Protein AF-A0A7W4Z2K4-F1 (afdb_monomer_lite)

pLDDT: mean 76.15, std 11.52, range [49.44, 90.5]

Foldseek 3Di:
DVPVVVVVVVVVVVVVVCVVVPCPPVVVVVVLVVVLVVCVVPVVPFAPVSLLVVLVVQHDPLLSVLLSVLCVVLVPGRSNSSVLCVPQNSVSSSLCVLLVNHPVNSVCCVPVVDPDPSPVSNVSSCVRPVVSVVVRVD

Organism: NCBI:txid1036020

Structure (mmCIF, N/CA/C/O backbone):
data_AF-A0A7W4Z2K4-F1
#
_entry.id   AF-A0A7W4Z2K4-F1
#
loop_
_atom_site.group_PDB
_atom_site.id
_atom_site.type_symbol
_atom_site.label_atom_id
_atom_site.label_alt_id
_atom_site.label_comp_id
_atom_site.label_asym_id
_atom_site.label_entity_id
_atom_site.label_seq_id
_atom_site.pdbx_PDB_ins_code
_atom_site.Cartn_x
_atom_site.Cartn_y
_atom_site.Cartn_z
_atom_site.occupancy
_atom_site.B_iso_or_equiv
_atom_site.auth_seq_id
_atom_site.auth_comp_id
_atom_site.auth_asym_id
_atom_site.auth_atom_id
_atom_site.pdbx_PDB_model_num
ATOM 1 N N . MET A 1 1 ? 51.453 15.657 -30.585 1.00 54.06 1 MET A N 1
ATOM 2 C CA . MET A 1 1 ? 50.347 14.670 -30.591 1.00 54.06 1 MET A CA 1
ATOM 3 C C . MET A 1 1 ? 49.590 14.537 -29.257 1.00 54.06 1 MET A C 1
ATOM 5 O O . MET A 1 1 ? 48.668 13.741 -29.210 1.00 54.06 1 MET A O 1
ATOM 9 N N . ASN A 1 2 ? 49.875 15.343 -28.216 1.00 54.38 2 ASN A N 1
ATOM 10 C CA . ASN A 1 2 ? 49.176 15.267 -26.912 1.00 54.38 2 ASN A CA 1
ATOM 11 C C . ASN A 1 2 ? 48.112 16.357 -26.672 1.00 54.38 2 ASN A C 1
ATOM 13 O O . ASN A 1 2 ? 47.324 16.245 -25.739 1.00 54.38 2 ASN A O 1
ATOM 17 N N . THR A 1 3 ? 48.054 17.404 -27.498 1.00 53.94 3 THR A N 1
ATOM 18 C CA . THR A 1 3 ? 47.129 18.539 -27.306 1.00 53.94 3 THR A CA 1
ATOM 19 C C . THR A 1 3 ? 45.708 18.255 -27.797 1.00 53.94 3 T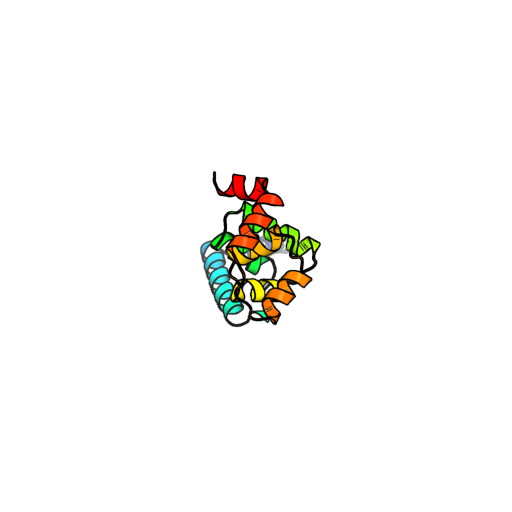HR A C 1
ATOM 21 O O . THR A 1 3 ? 44.751 18.743 -27.206 1.00 53.94 3 THR A O 1
ATOM 24 N N . LEU A 1 4 ? 45.548 17.411 -28.823 1.00 53.06 4 LEU A N 1
ATOM 25 C CA . LEU A 1 4 ? 44.231 17.003 -29.334 1.00 53.06 4 LEU A CA 1
ATOM 26 C C . LEU A 1 4 ? 43.461 16.132 -28.327 1.00 53.06 4 LEU A C 1
ATOM 28 O O . LEU A 1 4 ? 42.263 16.321 -28.140 1.00 53.06 4 LEU A O 1
ATOM 32 N N . ILE A 1 5 ? 44.149 15.233 -27.618 1.00 55.81 5 ILE A N 1
ATOM 33 C CA . ILE A 1 5 ? 43.530 14.353 -26.611 1.00 55.81 5 ILE A CA 1
ATOM 34 C C . ILE A 1 5 ? 43.064 15.167 -25.392 1.00 55.81 5 ILE A C 1
ATOM 36 O O . ILE A 1 5 ? 41.979 14.924 -24.866 1.00 55.81 5 ILE A O 1
ATOM 40 N N . ALA A 1 6 ? 43.836 16.184 -24.994 1.00 56.94 6 ALA A N 1
ATOM 41 C CA . ALA A 1 6 ? 43.527 17.031 -23.843 1.00 56.94 6 ALA A CA 1
ATOM 42 C C . ALA A 1 6 ? 42.236 17.857 -24.003 1.00 56.94 6 ALA A C 1
ATOM 44 O O . ALA A 1 6 ? 41.641 18.233 -23.000 1.00 56.94 6 ALA A O 1
ATOM 45 N N . ILE A 1 7 ? 41.785 18.120 -25.236 1.00 58.50 7 ILE A N 1
ATOM 46 C CA . ILE A 1 7 ? 40.549 18.875 -25.513 1.00 58.50 7 ILE A CA 1
ATOM 47 C C . ILE A 1 7 ? 39.360 17.935 -25.735 1.00 58.50 7 ILE A C 1
ATOM 49 O O . ILE A 1 7 ? 38.254 18.232 -25.283 1.00 58.50 7 ILE A O 1
ATOM 53 N N . VAL A 1 8 ? 39.580 16.787 -26.384 1.00 61.53 8 VAL A N 1
ATOM 54 C CA . VAL A 1 8 ? 38.520 15.817 -26.708 1.00 61.53 8 VAL A CA 1
ATOM 55 C C . VAL A 1 8 ? 37.962 15.144 -25.452 1.00 61.53 8 VAL A C 1
ATOM 57 O O . VAL A 1 8 ? 36.752 14.986 -25.319 1.00 61.53 8 VAL A O 1
ATOM 60 N N . VAL A 1 9 ? 38.817 14.791 -24.490 1.00 61.81 9 VAL A N 1
ATOM 61 C CA . VAL A 1 9 ? 38.379 14.142 -23.244 1.00 61.81 9 VAL A CA 1
ATOM 62 C C . VAL A 1 9 ? 37.410 15.019 -22.428 1.00 61.81 9 VAL A C 1
ATOM 64 O O . VAL A 1 9 ? 36.315 14.542 -22.120 1.00 61.81 9 VAL A O 1
ATOM 67 N N . PRO A 1 10 ? 37.711 16.294 -22.110 1.00 63.59 10 PRO A N 1
ATOM 68 C CA . PRO A 1 10 ? 36.781 17.128 -21.353 1.00 63.59 10 PRO A CA 1
ATOM 69 C C . PRO A 1 10 ? 35.511 17.466 -22.138 1.00 63.59 10 PRO A C 1
ATOM 71 O O . PRO A 1 10 ? 34.448 17.564 -21.531 1.00 63.59 10 PRO A O 1
ATOM 74 N N . THR A 1 11 ? 35.569 17.585 -23.471 1.00 64.06 11 THR A N 1
ATOM 75 C CA . THR A 1 11 ? 34.352 17.808 -24.274 1.00 64.06 11 THR A CA 1
ATOM 76 C C . THR A 1 11 ? 33.432 16.592 -24.275 1.00 64.06 11 THR A C 1
ATOM 78 O O . THR A 1 11 ? 32.228 16.757 -24.097 1.00 64.06 11 THR A O 1
ATOM 81 N N . VAL A 1 12 ? 33.963 15.373 -24.394 1.00 65.62 12 VAL A N 1
ATOM 82 C CA . VAL A 1 12 ? 33.151 14.144 -24.330 1.00 65.62 12 VAL A CA 1
ATOM 83 C C . VAL A 1 12 ? 32.522 13.963 -22.944 1.00 65.62 12 VAL A C 1
ATOM 85 O O . VAL A 1 12 ? 31.339 13.635 -22.850 1.00 65.62 12 VAL A O 1
ATOM 88 N N . VAL A 1 13 ? 33.264 14.249 -21.868 1.00 66.81 13 VAL A N 1
ATOM 89 C CA . VAL A 1 13 ? 32.736 14.204 -20.493 1.00 66.81 13 VAL A CA 1
ATOM 90 C C . VAL A 1 13 ? 31.651 15.262 -20.279 1.00 66.81 13 VAL A C 1
ATOM 92 O O . VAL A 1 13 ? 30.611 14.960 -19.696 1.00 66.81 13 VAL A O 1
ATOM 95 N N . LEU A 1 14 ? 31.839 16.477 -20.798 1.00 63.16 14 LEU A N 1
ATOM 96 C CA . LEU A 1 14 ? 30.852 17.552 -20.689 1.00 63.16 14 LEU A CA 1
ATOM 97 C C . LEU A 1 14 ? 29.567 17.227 -21.467 1.00 63.16 14 LEU A C 1
ATOM 99 O O . LEU A 1 14 ? 28.470 17.443 -20.957 1.00 63.16 14 LEU A O 1
ATOM 103 N N . ILE A 1 15 ? 29.683 16.652 -22.668 1.00 61.47 15 ILE A N 1
ATOM 104 C CA . ILE A 1 15 ? 28.533 16.223 -23.478 1.00 61.47 15 ILE A CA 1
ATOM 105 C C . ILE A 1 15 ? 27.781 15.079 -22.786 1.00 61.47 15 ILE A C 1
ATOM 107 O O . ILE A 1 15 ? 26.554 15.121 -22.705 1.00 61.47 15 ILE A O 1
ATOM 111 N N . ALA A 1 16 ? 28.490 14.097 -22.223 1.00 59.62 16 ALA A N 1
ATOM 112 C CA . ALA A 1 16 ? 27.878 13.019 -21.448 1.00 59.62 16 ALA A CA 1
ATOM 113 C C . ALA A 1 16 ? 27.184 13.544 -20.176 1.00 59.62 16 ALA A C 1
ATOM 115 O O . ALA A 1 16 ? 26.080 13.106 -19.842 1.00 59.62 16 ALA A O 1
ATOM 116 N N . TYR A 1 17 ? 27.782 14.526 -19.497 1.00 60.34 17 TYR A N 1
ATOM 117 C CA . TYR A 1 17 ? 27.202 15.172 -18.320 1.00 60.34 17 TYR A CA 1
ATOM 118 C C . TYR A 1 17 ? 25.935 15.966 -18.666 1.00 60.34 17 TYR A C 1
ATOM 120 O O . TYR A 1 17 ? 24.924 15.846 -17.984 1.00 60.34 17 TYR A O 1
ATOM 128 N N . VAL A 1 18 ? 25.920 16.713 -19.771 1.00 59.38 18 VAL A N 1
ATOM 129 C CA . VAL A 1 18 ? 24.725 17.448 -20.228 1.00 59.38 18 VAL A CA 1
ATOM 130 C C . VAL A 1 18 ? 23.628 16.498 -20.732 1.00 59.38 18 VAL A C 1
ATOM 132 O O . VAL A 1 18 ? 22.442 16.713 -20.459 1.00 59.38 18 VAL A O 1
ATOM 135 N N . ALA A 1 19 ? 23.999 15.408 -21.409 1.00 58.62 19 ALA A N 1
ATOM 136 C CA . ALA A 1 19 ? 23.061 14.376 -21.853 1.00 58.62 19 ALA A CA 1
ATOM 137 C C . ALA A 1 19 ? 22.395 13.645 -20.671 1.00 58.62 19 ALA A C 1
ATOM 139 O O . ALA A 1 19 ? 21.221 13.292 -20.745 1.00 58.62 19 ALA A O 1
ATOM 140 N N . THR A 1 20 ? 23.111 13.468 -19.558 1.00 57.47 20 THR A N 1
ATOM 141 C CA . THR A 1 20 ? 22.578 12.850 -18.330 1.00 57.47 20 THR A CA 1
ATOM 142 C C . THR A 1 20 ? 21.864 13.850 -17.409 1.00 57.47 20 THR A C 1
ATOM 144 O O . THR A 1 20 ? 20.891 13.487 -16.744 1.00 57.47 20 THR A O 1
ATOM 147 N N . ALA A 1 21 ? 22.267 15.125 -17.406 1.00 51.50 21 ALA A N 1
ATOM 148 C CA . ALA A 1 21 ? 21.693 16.177 -16.561 1.00 51.50 21 ALA A CA 1
ATOM 149 C C . ALA A 1 21 ? 20.367 16.764 -17.087 1.00 51.50 21 ALA A C 1
ATOM 151 O O . ALA A 1 21 ? 19.608 17.367 -16.326 1.00 51.50 21 ALA A O 1
ATOM 152 N N . SER A 1 22 ? 20.039 16.583 -18.368 1.00 49.44 22 SER A N 1
ATOM 153 C CA . SER A 1 22 ? 18.906 17.259 -19.026 1.00 49.44 22 SER A CA 1
ATOM 154 C C . SER A 1 22 ? 17.525 16.618 -18.810 1.00 49.44 22 SER A C 1
ATOM 156 O O . SER A 1 22 ? 16.525 17.095 -19.356 1.00 49.44 22 SER A O 1
ATOM 158 N N . ALA A 1 23 ? 17.396 15.627 -17.921 1.00 55.03 23 ALA A N 1
ATOM 159 C CA . ALA A 1 23 ? 16.092 15.209 -17.406 1.00 55.03 23 ALA A CA 1
ATOM 160 C C . ALA A 1 23 ? 15.568 16.239 -16.386 1.00 55.03 23 ALA A C 1
ATOM 162 O O . ALA A 1 23 ? 15.531 15.989 -15.179 1.00 55.03 23 ALA A O 1
ATOM 163 N N . THR A 1 24 ? 15.173 17.415 -16.883 1.00 62.75 24 THR A N 1
ATOM 164 C CA . THR A 1 24 ? 14.540 18.494 -16.108 1.00 62.75 24 THR A CA 1
ATOM 165 C C . THR A 1 24 ? 13.398 17.951 -15.236 1.00 62.75 24 THR A C 1
ATOM 167 O O . THR A 1 24 ? 12.669 17.058 -15.672 1.00 62.75 24 THR A O 1
ATOM 170 N N . PRO A 1 25 ? 13.132 18.511 -14.042 1.00 64.81 25 PRO A N 1
ATOM 171 C CA . PRO A 1 25 ? 12.063 18.037 -13.150 1.00 64.81 25 PRO A CA 1
ATOM 172 C C . PRO A 1 25 ? 10.694 17.896 -13.840 1.00 64.81 25 PRO A C 1
ATOM 174 O O . PRO A 1 25 ? 9.912 16.991 -13.547 1.00 64.81 25 PRO A O 1
ATOM 177 N N . ARG A 1 26 ? 10.421 18.759 -14.827 1.00 67.69 26 ARG A N 1
ATOM 178 C CA . ARG A 1 26 ? 9.209 18.732 -15.655 1.00 67.69 26 ARG A CA 1
ATOM 179 C C . ARG A 1 26 ? 9.139 17.519 -16.594 1.00 67.69 26 ARG A C 1
ATOM 181 O O . ARG A 1 26 ? 8.050 16.978 -16.778 1.00 67.69 26 ARG A O 1
ATOM 188 N N . SER A 1 27 ? 10.259 17.080 -17.173 1.00 70.00 27 SER A N 1
ATOM 189 C CA . SER A 1 27 ? 10.304 15.863 -18.000 1.00 70.00 27 SER A CA 1
ATOM 190 C C . SER A 1 27 ? 10.147 14.609 -17.139 1.00 70.00 27 SER A C 1
ATOM 192 O O . SER A 1 27 ? 9.340 13.746 -17.480 1.00 70.00 27 SER A O 1
ATOM 194 N N . ARG A 1 28 ? 10.775 14.577 -15.954 1.00 72.00 28 ARG A N 1
ATOM 195 C CA . ARG A 1 28 ? 10.597 13.498 -14.965 1.00 72.00 28 ARG A CA 1
ATOM 196 C C . ARG A 1 28 ? 9.142 13.347 -14.519 1.00 72.00 28 ARG A C 1
ATOM 198 O O . ARG A 1 28 ? 8.622 12.237 -14.507 1.00 72.00 28 ARG A O 1
ATOM 205 N N . ARG A 1 29 ? 8.447 14.455 -14.224 1.00 73.44 29 ARG A N 1
ATOM 206 C CA . ARG A 1 29 ? 7.012 14.431 -13.867 1.00 73.44 29 ARG A CA 1
ATOM 207 C C . ARG A 1 29 ? 6.133 13.901 -15.002 1.00 73.44 29 ARG A C 1
ATOM 209 O O . ARG A 1 29 ? 5.217 13.121 -14.755 1.00 73.44 29 ARG A O 1
ATOM 216 N N . ARG A 1 30 ? 6.406 14.301 -16.249 1.00 78.06 30 ARG A N 1
ATOM 217 C CA . ARG A 1 30 ? 5.658 13.812 -17.421 1.00 78.06 30 ARG A CA 1
ATOM 218 C C . ARG A 1 30 ? 5.867 12.318 -17.640 1.00 78.06 30 ARG A C 1
ATOM 220 O O . ARG A 1 30 ? 4.896 11.620 -17.917 1.00 78.06 30 ARG A O 1
ATOM 227 N N . GLU A 1 31 ? 7.095 11.837 -17.486 1.00 81.12 31 GLU A N 1
ATOM 228 C CA . GLU A 1 31 ? 7.404 10.415 -17.620 1.00 81.12 31 GLU A CA 1
ATOM 229 C C . GLU A 1 31 ? 6.761 9.591 -16.499 1.00 81.12 31 GLU A C 1
ATOM 231 O O . GLU A 1 31 ? 6.114 8.585 -16.775 1.00 81.12 31 GLU A O 1
ATOM 236 N N . ALA A 1 32 ? 6.808 10.071 -15.253 1.00 76.81 32 ALA A N 1
ATOM 237 C CA . ALA A 1 32 ? 6.107 9.444 -14.133 1.00 76.81 32 ALA A CA 1
ATOM 238 C C . ALA A 1 32 ? 4.590 9.347 -14.382 1.00 76.81 32 ALA A C 1
ATOM 240 O O . ALA A 1 32 ? 3.995 8.295 -14.164 1.00 76.81 32 ALA A O 1
ATOM 241 N N . ALA A 1 33 ? 3.968 10.403 -14.920 1.00 79.12 33 ALA A N 1
ATOM 242 C CA . ALA A 1 33 ? 2.545 10.400 -15.258 1.00 79.12 33 ALA A CA 1
ATOM 243 C C . ALA A 1 33 ? 2.199 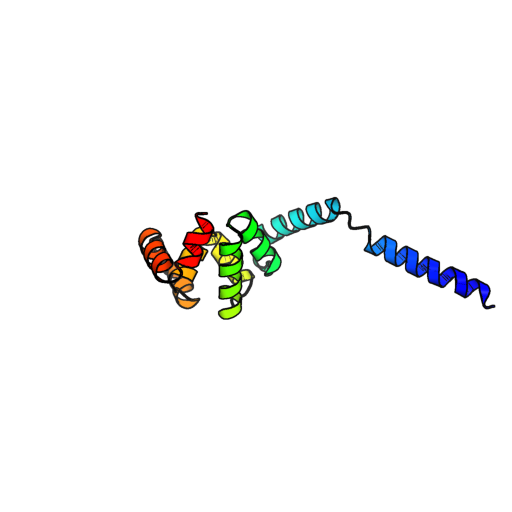9.478 -16.444 1.00 79.12 33 ALA A C 1
ATOM 245 O O . ALA A 1 33 ? 1.095 8.934 -16.510 1.00 79.12 33 ALA A O 1
ATOM 246 N N . ARG A 1 34 ? 3.111 9.303 -17.410 1.00 83.19 34 ARG A N 1
ATOM 247 C CA . ARG A 1 34 ? 2.955 8.324 -18.502 1.00 83.19 34 ARG A CA 1
ATOM 248 C C . ARG A 1 34 ? 3.073 6.901 -17.976 1.00 83.19 34 ARG A C 1
ATOM 250 O O . ARG A 1 34 ? 2.258 6.054 -18.336 1.00 83.19 34 ARG A O 1
ATOM 257 N N . ARG A 1 35 ? 4.049 6.662 -17.101 1.00 83.12 35 ARG A N 1
ATOM 258 C CA . ARG A 1 35 ? 4.269 5.374 -16.450 1.00 83.12 35 ARG A CA 1
ATOM 259 C C . ARG A 1 35 ? 3.077 4.974 -15.592 1.00 83.12 35 ARG A C 1
ATOM 261 O O . ARG A 1 35 ? 2.586 3.871 -15.779 1.00 83.12 35 ARG A O 1
ATOM 268 N N . ALA A 1 36 ? 2.549 5.885 -14.774 1.00 77.50 36 ALA A N 1
ATOM 269 C CA . ALA A 1 36 ? 1.340 5.647 -13.986 1.00 77.50 36 ALA A CA 1
ATOM 270 C C . ALA A 1 36 ? 0.186 5.159 -14.876 1.00 77.50 36 ALA A C 1
ATOM 272 O O . ALA A 1 36 ? -0.332 4.070 -14.665 1.00 77.50 36 ALA A O 1
ATOM 273 N N . ARG A 1 37 ? -0.118 5.877 -15.970 1.00 82.38 37 ARG A N 1
ATOM 274 C CA . ARG A 1 37 ? -1.152 5.458 -16.937 1.00 82.38 37 ARG A CA 1
ATOM 275 C C . ARG A 1 37 ? -0.872 4.102 -17.583 1.00 82.38 37 ARG A C 1
ATOM 277 O O . ARG A 1 37 ? -1.807 3.361 -17.876 1.00 82.38 37 ARG A O 1
ATOM 284 N N . ARG A 1 38 ? 0.397 3.788 -17.859 1.00 83.62 38 ARG A N 1
ATOM 285 C CA . ARG A 1 38 ? 0.790 2.494 -18.427 1.00 83.62 38 ARG A CA 1
ATO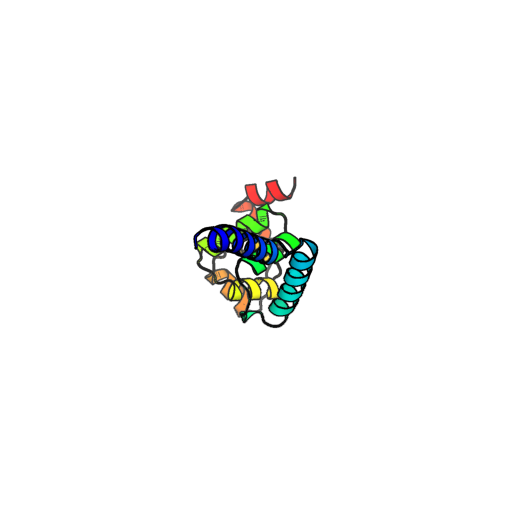M 286 C C . ARG A 1 38 ? 0.550 1.365 -17.428 1.00 83.62 38 ARG A C 1
ATOM 288 O O . ARG A 1 38 ? -0.029 0.367 -17.836 1.00 83.62 38 ARG A O 1
ATOM 295 N N . VAL A 1 39 ? 0.950 1.536 -16.169 1.00 85.44 39 VAL A N 1
ATOM 296 C CA . VAL A 1 39 ? 0.770 0.535 -15.105 1.00 85.44 39 VAL A CA 1
ATOM 297 C C . VAL A 1 39 ? -0.712 0.340 -14.785 1.00 85.44 39 VAL A C 1
ATOM 299 O O . VAL A 1 39 ? -1.152 -0.797 -14.694 1.00 85.44 39 VAL A O 1
ATOM 302 N N . THR A 1 40 ? -1.519 1.407 -14.755 1.00 81.69 40 THR A N 1
ATOM 303 C CA . THR A 1 40 ? -2.981 1.283 -14.612 1.00 81.69 40 THR A CA 1
ATOM 304 C C . THR A 1 40 ? -3.598 0.411 -15.711 1.00 81.69 40 THR A C 1
ATOM 306 O O . THR A 1 40 ? -4.492 -0.376 -15.440 1.00 81.69 40 THR A O 1
A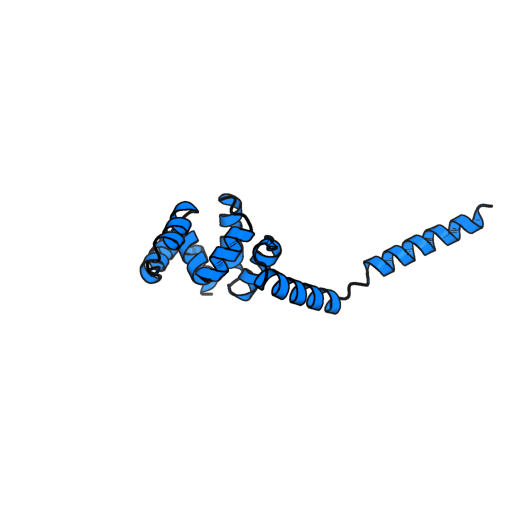TOM 309 N N . ARG A 1 41 ? -3.117 0.519 -16.959 1.00 84.06 41 ARG A N 1
ATOM 310 C CA . ARG A 1 41 ? -3.604 -0.315 -18.077 1.00 84.06 41 ARG A CA 1
ATOM 311 C C . ARG A 1 41 ? -2.980 -1.710 -18.122 1.00 84.06 41 ARG A C 1
ATOM 313 O O . ARG A 1 41 ? -3.580 -2.613 -18.687 1.00 84.06 41 ARG A O 1
ATOM 320 N N . HIS A 1 42 ? -1.768 -1.866 -17.598 1.00 85.50 42 HIS A N 1
ATOM 321 C CA . HIS A 1 42 ? -1.005 -3.113 -17.609 1.00 85.50 42 HIS A CA 1
ATOM 322 C C . HIS A 1 42 ? -0.401 -3.347 -16.217 1.00 85.50 42 HIS A C 1
ATOM 324 O O . HIS A 1 42 ? 0.788 -3.072 -16.012 1.00 85.50 42 HIS A O 1
ATOM 330 N N . PRO A 1 43 ? -1.199 -3.872 -15.267 1.00 83.00 43 PRO A N 1
ATOM 331 C CA . PRO A 1 43 ? -0.774 -4.079 -13.881 1.00 83.00 43 PRO A CA 1
ATOM 332 C C . PRO A 1 43 ? 0.463 -4.972 -13.750 1.00 83.00 43 PRO A C 1
ATOM 334 O O . PRO A 1 43 ? 1.270 -4.787 -12.847 1.00 83.00 43 PRO A O 1
ATOM 337 N N . ALA A 1 44 ? 0.668 -5.890 -14.700 1.00 85.62 44 ALA A N 1
ATOM 338 C CA . ALA A 1 44 ? 1.834 -6.775 -14.759 1.00 85.62 44 ALA A CA 1
ATOM 339 C C . ALA A 1 44 ? 3.186 -6.038 -14.866 1.00 85.62 44 ALA A C 1
ATOM 341 O O . ALA A 1 44 ? 4.233 -6.639 -14.649 1.00 85.62 44 ALA A O 1
ATOM 342 N N . LEU A 1 45 ? 3.181 -4.747 -15.212 1.00 87.19 45 LEU A N 1
ATOM 343 C CA . LEU A 1 45 ? 4.384 -3.913 -15.285 1.00 87.19 45 LEU A CA 1
ATOM 344 C C . LEU A 1 45 ? 4.655 -3.129 -13.991 1.00 87.19 45 LEU A C 1
ATOM 346 O O . LEU A 1 45 ? 5.610 -2.347 -13.950 1.00 87.19 45 LEU A O 1
ATOM 350 N N . ALA A 1 46 ? 3.811 -3.286 -12.966 1.00 87.81 46 ALA A N 1
ATOM 351 C CA . ALA A 1 46 ? 3.971 -2.604 -11.692 1.00 87.81 46 ALA A CA 1
ATOM 352 C C . ALA A 1 46 ? 5.274 -3.026 -11.003 1.00 87.81 46 ALA A C 1
ATOM 354 O O . ALA A 1 46 ? 5.645 -4.199 -10.974 1.00 87.81 46 ALA A O 1
ATOM 355 N N . ASN A 1 47 ? 5.961 -2.053 -10.410 1.00 89.62 47 ASN A N 1
ATOM 356 C CA . ASN A 1 47 ? 7.071 -2.296 -9.498 1.00 89.62 47 ASN A CA 1
ATOM 357 C C . ASN A 1 47 ? 6.775 -1.669 -8.129 1.00 89.62 47 ASN A C 1
ATOM 359 O O . ASN A 1 47 ? 5.831 -0.893 -7.982 1.00 89.62 47 ASN A O 1
ATOM 363 N N . LEU A 1 48 ? 7.600 -1.984 -7.128 1.00 87.00 48 LEU A N 1
ATOM 364 C CA . LEU A 1 48 ? 7.400 -1.491 -5.762 1.00 87.00 48 LEU A CA 1
ATOM 365 C C . LEU A 1 48 ? 7.427 0.041 -5.664 1.00 87.00 48 LEU A C 1
ATOM 367 O O . LEU A 1 48 ? 6.725 0.603 -4.835 1.00 87.00 48 LEU A O 1
ATOM 371 N N . GLY A 1 49 ? 8.190 0.727 -6.519 1.00 86.94 49 GLY A N 1
ATOM 372 C CA . GLY A 1 49 ? 8.221 2.191 -6.540 1.00 86.94 49 GLY A CA 1
ATOM 373 C C . GLY A 1 49 ? 6.946 2.812 -7.111 1.00 86.94 49 GLY A C 1
ATOM 374 O O . GLY A 1 49 ? 6.522 3.870 -6.655 1.00 86.94 49 GLY A O 1
ATOM 375 N N . ASP A 1 50 ? 6.322 2.164 -8.096 1.00 89.00 50 ASP A N 1
ATOM 376 C CA . ASP A 1 50 ? 5.030 2.576 -8.638 1.00 89.00 50 ASP A CA 1
ATOM 377 C C . ASP A 1 50 ? 3.923 2.344 -7.592 1.00 89.00 50 ASP A C 1
ATOM 379 O O . ASP A 1 50 ? 3.067 3.212 -7.425 1.00 89.00 50 ASP A O 1
ATOM 383 N N . VAL A 1 51 ? 3.989 1.242 -6.830 1.00 88.75 51 VAL A N 1
ATOM 384 C CA . VAL A 1 51 ? 3.071 0.977 -5.709 1.00 88.75 51 VAL A CA 1
ATOM 385 C C . VAL A 1 51 ? 3.240 1.991 -4.576 1.00 88.75 51 VAL A C 1
ATOM 387 O O . VAL A 1 51 ? 2.253 2.595 -4.172 1.00 88.75 51 VAL A O 1
ATOM 390 N N . HIS A 1 52 ? 4.467 2.225 -4.102 1.00 89.69 52 HIS A N 1
ATOM 391 C CA . HIS A 1 52 ? 4.742 3.206 -3.046 1.00 89.69 52 HIS A CA 1
ATOM 392 C C . HIS A 1 52 ? 4.194 4.582 -3.442 1.00 89.69 52 HIS A C 1
ATOM 394 O O . HIS A 1 52 ? 3.429 5.184 -2.705 1.00 89.69 52 HIS A O 1
ATOM 400 N N . ARG A 1 53 ? 4.449 5.025 -4.679 1.00 88.56 53 ARG A N 1
ATOM 401 C CA . ARG A 1 53 ? 3.948 6.317 -5.166 1.00 88.56 53 ARG A CA 1
ATOM 402 C C . ARG A 1 53 ? 2.417 6.396 -5.226 1.00 88.56 53 ARG A C 1
ATOM 404 O O . ARG A 1 53 ? 1.870 7.491 -5.150 1.00 88.56 53 ARG A O 1
ATOM 411 N N . ARG A 1 54 ? 1.732 5.265 -5.426 1.00 89.00 54 ARG A N 1
ATOM 412 C CA . ARG A 1 54 ? 0.267 5.192 -5.354 1.00 89.00 54 ARG A CA 1
ATOM 413 C C . ARG A 1 54 ? -0.209 5.267 -3.903 1.00 89.00 54 ARG A C 1
ATOM 415 O O . ARG A 1 54 ? -1.114 6.042 -3.627 1.00 89.00 54 ARG A O 1
ATOM 422 N N . LEU A 1 55 ? 0.433 4.532 -2.995 1.00 90.38 55 LEU A N 1
ATOM 423 C CA . LEU A 1 55 ? 0.150 4.588 -1.558 1.00 90.38 55 LEU A CA 1
ATOM 424 C C . LEU A 1 55 ? 0.335 6.011 -1.013 1.00 90.38 55 LEU A C 1
ATOM 426 O O . LEU A 1 55 ? -0.581 6.521 -0.389 1.00 90.38 55 LEU A O 1
ATOM 430 N N . ASP A 1 56 ? 1.435 6.690 -1.342 1.00 90.25 56 ASP A N 1
ATOM 431 C CA . ASP A 1 56 ? 1.697 8.082 -0.931 1.00 90.25 56 ASP A CA 1
ATOM 432 C C . ASP A 1 56 ? 0.644 9.082 -1.425 1.00 90.25 56 ASP A C 1
ATOM 434 O O . ASP A 1 56 ? 0.472 10.154 -0.850 1.00 90.25 56 ASP A O 1
ATOM 438 N N . ALA A 1 57 ? -0.011 8.782 -2.548 1.00 87.81 57 ALA A N 1
ATOM 439 C CA . ALA A 1 57 ? -1.041 9.647 -3.112 1.00 87.81 57 ALA A CA 1
ATOM 440 C C . ALA A 1 57 ? -2.411 9.437 -2.450 1.00 87.81 57 ALA A C 1
ATOM 442 O O . ALA A 1 57 ? -3.248 10.335 -2.511 1.00 87.81 57 ALA A O 1
ATOM 443 N N . GLU A 1 58 ? -2.645 8.257 -1.871 1.00 87.81 58 GLU A N 1
ATOM 444 C CA . GLU A 1 58 ? -3.934 7.838 -1.311 1.00 87.81 58 GLU A CA 1
ATOM 445 C C . GLU A 1 58 ? -3.927 7.801 0.231 1.00 87.81 58 GLU A C 1
ATOM 447 O O . GLU A 1 58 ? -4.993 7.846 0.836 1.00 87.81 58 GLU A O 1
ATOM 452 N N . LEU A 1 59 ? -2.756 7.741 0.876 1.00 88.50 59 LEU A N 1
ATOM 453 C CA . LEU A 1 59 ? -2.605 7.522 2.316 1.00 88.50 59 LEU A CA 1
ATOM 454 C C . LEU A 1 59 ? -1.622 8.503 2.979 1.00 88.50 59 LEU A C 1
ATOM 456 O O . LEU A 1 59 ? -0.698 9.000 2.331 1.00 88.50 59 LEU A O 1
ATOM 460 N N . PRO A 1 60 ? -1.744 8.716 4.305 1.00 89.81 60 PRO A N 1
ATOM 461 C CA . PRO A 1 60 ? -0.686 9.318 5.110 1.00 89.81 60 PRO A CA 1
ATOM 462 C C . PRO A 1 60 ? 0.630 8.535 4.997 1.00 89.81 60 PRO A C 1
ATOM 464 O O . PRO A 1 60 ? 0.624 7.304 4.933 1.00 89.81 60 PRO A O 1
ATOM 467 N N . ALA A 1 61 ? 1.765 9.238 5.061 1.00 86.94 61 ALA A N 1
ATOM 468 C CA . ALA A 1 61 ? 3.094 8.637 4.897 1.00 86.94 61 ALA A CA 1
ATOM 469 C C . ALA A 1 61 ? 3.346 7.454 5.855 1.00 86.94 61 ALA A C 1
ATOM 471 O O . ALA A 1 61 ? 3.830 6.409 5.431 1.00 86.94 61 ALA A O 1
ATOM 472 N N . ALA A 1 62 ? 2.922 7.569 7.120 1.00 85.38 62 ALA A N 1
ATOM 473 C CA . ALA A 1 62 ? 3.054 6.493 8.106 1.00 85.38 62 ALA A CA 1
ATOM 474 C C . ALA A 1 62 ? 2.315 5.204 7.692 1.00 85.38 62 ALA A C 1
ATOM 476 O O . ALA A 1 62 ? 2.817 4.099 7.899 1.00 85.38 62 ALA A O 1
ATOM 477 N N . HIS A 1 63 ? 1.144 5.330 7.059 1.00 88.38 63 HIS A N 1
ATOM 478 C CA . HIS A 1 63 ? 0.389 4.187 6.543 1.00 88.38 63 HIS A CA 1
ATOM 479 C C . HIS A 1 63 ? 1.054 3.579 5.304 1.00 88.38 63 HIS A C 1
ATOM 481 O O . HIS A 1 63 ? 1.119 2.355 5.186 1.00 88.38 63 HIS A O 1
ATOM 487 N N . ALA A 1 64 ? 1.578 4.409 4.398 1.00 89.00 64 ALA A N 1
ATOM 488 C CA . ALA A 1 64 ? 2.307 3.933 3.224 1.00 89.00 64 ALA A CA 1
ATOM 489 C C . ALA A 1 64 ? 3.567 3.145 3.629 1.00 89.00 64 ALA A C 1
ATOM 491 O O . ALA A 1 64 ? 3.761 2.011 3.175 1.00 89.00 64 ALA A O 1
ATOM 492 N N . ASP A 1 65 ? 4.363 3.686 4.554 1.00 89.94 65 ASP A N 1
ATOM 493 C CA . ASP A 1 65 ? 5.553 3.027 5.097 1.00 89.94 65 ASP A CA 1
ATOM 494 C C . ASP A 1 65 ? 5.206 1.710 5.804 1.00 89.94 65 ASP A C 1
ATOM 496 O O . ASP A 1 65 ? 5.872 0.688 5.596 1.00 89.94 65 ASP A O 1
ATOM 500 N N . PHE A 1 66 ? 4.120 1.692 6.586 1.00 89.38 66 PHE A N 1
ATOM 501 C CA . PHE A 1 66 ? 3.627 0.478 7.233 1.00 89.38 66 PHE A CA 1
ATOM 502 C C . PHE A 1 66 ? 3.300 -0.619 6.214 1.00 89.38 66 PHE A C 1
ATOM 504 O O . PHE A 1 66 ? 3.819 -1.736 6.327 1.00 89.38 66 PHE A O 1
ATOM 511 N N . VAL A 1 67 ? 2.508 -0.302 5.184 1.00 89.06 67 VAL A N 1
ATOM 512 C CA . VAL A 1 67 ? 2.151 -1.254 4.120 1.00 89.06 67 VAL A CA 1
ATOM 513 C C . VAL A 1 67 ? 3.411 -1.786 3.443 1.00 89.06 67 VAL A C 1
ATOM 515 O O . VAL A 1 67 ? 3.575 -3.001 3.313 1.00 89.06 67 VAL A O 1
ATOM 518 N N . MET A 1 68 ? 4.343 -0.905 3.074 1.00 90.50 68 MET A N 1
ATOM 519 C CA . MET A 1 68 ? 5.588 -1.303 2.417 1.00 90.50 68 MET A CA 1
ATOM 520 C C . MET A 1 68 ? 6.452 -2.207 3.307 1.00 90.50 68 MET A C 1
ATOM 522 O O . MET A 1 68 ? 6.980 -3.214 2.827 1.00 90.50 68 MET A O 1
ATOM 526 N N . SER A 1 69 ? 6.551 -1.918 4.607 1.00 88.94 69 SER A N 1
ATOM 527 C CA . SER A 1 69 ? 7.310 -2.745 5.555 1.00 88.94 69 SER A CA 1
ATOM 528 C C . SER A 1 69 ? 6.733 -4.163 5.682 1.00 88.94 69 SER A C 1
ATOM 530 O O . SER A 1 69 ? 7.471 -5.156 5.645 1.00 88.94 69 SER A O 1
ATOM 532 N N . ARG A 1 70 ? 5.399 -4.285 5.745 1.00 85.25 70 ARG A N 1
ATOM 533 C CA . ARG A 1 70 ? 4.685 -5.566 5.820 1.00 85.25 70 ARG A CA 1
ATOM 534 C C . ARG A 1 70 ? 4.820 -6.359 4.525 1.00 85.25 70 ARG A C 1
ATOM 536 O O . ARG A 1 70 ? 5.090 -7.558 4.569 1.00 85.25 70 ARG A O 1
ATOM 543 N N . VAL A 1 71 ? 4.705 -5.701 3.377 1.00 85.12 71 VAL A N 1
ATOM 544 C CA . VAL A 1 71 ? 4.878 -6.306 2.045 1.00 85.12 71 VAL A CA 1
ATOM 545 C C . VAL A 1 71 ? 6.271 -6.905 1.892 1.00 85.12 71 VAL A C 1
ATOM 547 O O . VAL A 1 71 ? 6.396 -8.056 1.470 1.00 85.12 71 VAL A O 1
ATOM 550 N N . VAL A 1 72 ? 7.314 -6.172 2.296 1.00 85.25 72 VAL A N 1
ATOM 551 C CA . VAL A 1 72 ? 8.698 -6.670 2.277 1.00 85.25 72 VAL A CA 1
ATOM 552 C C . VAL A 1 72 ? 8.850 -7.878 3.200 1.00 85.25 72 VAL A C 1
ATOM 554 O O . VAL A 1 72 ? 9.407 -8.900 2.791 1.00 85.25 72 VAL A O 1
ATOM 557 N N . ARG A 1 73 ? 8.299 -7.809 4.419 1.00 85.06 73 ARG A N 1
ATOM 558 C CA . ARG A 1 73 ? 8.333 -8.913 5.390 1.00 85.06 73 ARG A CA 1
ATOM 559 C C . ARG A 1 73 ? 7.664 -10.182 4.859 1.00 85.06 73 ARG A C 1
ATOM 561 O O . ARG A 1 73 ? 8.182 -11.277 5.065 1.00 85.06 73 ARG A O 1
ATOM 568 N N . HIS A 1 74 ? 6.537 -10.037 4.168 1.00 81.88 74 HIS A N 1
ATOM 569 C CA . HIS A 1 74 ? 5.765 -11.151 3.617 1.00 81.88 74 HIS A CA 1
ATOM 570 C C . HIS A 1 74 ? 6.160 -11.531 2.183 1.00 81.88 74 HIS A C 1
ATOM 572 O O . HIS A 1 74 ? 5.560 -12.442 1.620 1.00 81.88 74 HIS A O 1
ATOM 578 N N . ARG A 1 75 ? 7.184 -10.878 1.610 1.00 83.94 75 ARG A N 1
ATOM 579 C CA . ARG A 1 75 ? 7.671 -11.090 0.235 1.00 83.94 75 ARG A CA 1
ATOM 580 C C . ARG A 1 75 ? 6.558 -11.029 -0.815 1.00 83.94 75 ARG A C 1
ATOM 582 O O . ARG A 1 75 ? 6.555 -11.808 -1.766 1.00 83.94 75 ARG A O 1
ATOM 589 N N . VAL A 1 76 ? 5.620 -10.104 -0.639 1.00 84.75 76 VAL A N 1
ATOM 590 C CA . VAL A 1 76 ? 4.554 -9.878 -1.619 1.00 84.75 76 VAL A CA 1
ATOM 591 C C . VAL A 1 76 ? 5.143 -9.119 -2.802 1.00 84.75 76 VAL A C 1
ATOM 593 O O . VAL A 1 76 ? 5.801 -8.092 -2.628 1.00 84.75 76 VAL A O 1
ATOM 596 N N . ASP A 1 77 ? 4.949 -9.640 -4.009 1.00 86.69 77 ASP A N 1
ATOM 597 C CA . ASP A 1 77 ? 5.435 -8.990 -5.218 1.00 86.69 77 ASP A CA 1
ATOM 598 C C . ASP A 1 77 ? 4.593 -7.752 -5.572 1.00 86.69 77 ASP A C 1
ATOM 600 O O . ASP A 1 77 ? 3.436 -7.599 -5.169 1.00 86.69 77 ASP A O 1
ATOM 604 N N . ALA A 1 78 ? 5.185 -6.848 -6.352 1.00 87.62 78 ALA A N 1
ATOM 605 C CA . ALA A 1 78 ? 4.556 -5.579 -6.696 1.00 87.62 78 ALA A CA 1
ATOM 606 C C . ALA A 1 78 ? 3.281 -5.729 -7.538 1.00 87.62 78 ALA A C 1
ATOM 608 O O . ALA A 1 78 ? 2.393 -4.887 -7.433 1.00 87.62 78 ALA A O 1
ATOM 609 N N . VAL A 1 79 ? 3.180 -6.774 -8.364 1.00 88.31 79 VAL A N 1
ATOM 610 C CA . VAL A 1 79 ? 2.014 -7.002 -9.229 1.00 88.31 79 VAL A CA 1
ATOM 611 C C . VAL A 1 79 ? 0.832 -7.470 -8.387 1.00 88.31 79 VAL A C 1
ATOM 613 O O . VAL A 1 79 ? -0.279 -6.952 -8.533 1.00 88.31 79 VAL A O 1
ATOM 616 N N . THR A 1 80 ? 1.076 -8.391 -7.456 1.00 86.62 80 THR A N 1
ATOM 617 C CA . THR A 1 80 ? 0.082 -8.832 -6.475 1.00 86.62 80 THR A CA 1
ATOM 618 C C . THR A 1 80 ? -0.397 -7.659 -5.628 1.00 86.62 80 THR A C 1
ATOM 620 O O . THR A 1 80 ? -1.600 -7.422 -5.539 1.00 86.62 80 THR A O 1
ATOM 623 N N . LEU A 1 81 ? 0.525 -6.862 -5.084 1.00 88.06 81 LEU A N 1
ATOM 624 C CA . LEU A 1 81 ? 0.172 -5.699 -4.272 1.00 88.06 81 LEU A CA 1
ATOM 625 C C . LEU A 1 81 ? -0.622 -4.646 -5.059 1.00 88.06 81 LEU A C 1
ATOM 627 O O . LEU A 1 81 ? -1.588 -4.088 -4.545 1.00 88.06 81 LEU A O 1
ATOM 631 N N . TRP A 1 82 ? -0.258 -4.403 -6.320 1.00 89.56 82 TRP A N 1
ATOM 632 C CA . TRP A 1 82 ? -1.014 -3.511 -7.197 1.00 89.56 82 TRP A CA 1
ATOM 633 C C . TRP A 1 82 ? -2.439 -4.020 -7.433 1.00 89.56 82 TRP A C 1
ATOM 635 O O . TRP A 1 82 ? -3.386 -3.242 -7.404 1.00 89.56 82 TRP A O 1
ATOM 645 N N . THR A 1 83 ? -2.597 -5.329 -7.631 1.00 86.31 83 THR A N 1
ATOM 646 C CA . THR A 1 83 ? -3.909 -5.967 -7.817 1.00 86.31 83 THR A CA 1
ATOM 647 C C . THR A 1 83 ? -4.767 -5.860 -6.558 1.00 86.31 83 THR A C 1
ATOM 649 O O . THR A 1 83 ? -5.971 -5.633 -6.643 1.00 86.31 83 THR A O 1
ATOM 652 N N . TRP A 1 84 ? -4.153 -5.992 -5.383 1.00 87.12 84 TRP A N 1
ATOM 653 C CA . TRP A 1 84 ? -4.839 -5.818 -4.105 1.00 87.12 84 TRP A CA 1
ATOM 654 C C . TRP A 1 84 ? -5.300 -4.380 -3.906 1.00 87.12 84 TRP A C 1
ATOM 656 O O . TRP A 1 84 ? -6.458 -4.167 -3.562 1.00 87.12 84 TRP A O 1
ATOM 666 N N . LEU A 1 85 ? -4.437 -3.404 -4.202 1.00 87.81 85 LEU A N 1
ATOM 667 C CA . LEU A 1 85 ? -4.795 -1.985 -4.174 1.00 87.81 85 LEU A CA 1
ATOM 668 C C . LEU A 1 85 ? -5.939 -1.652 -5.127 1.00 87.81 85 LEU A C 1
ATOM 670 O O . LEU A 1 85 ? -6.802 -0.851 -4.792 1.00 87.81 85 LEU A O 1
ATOM 674 N N . ASP A 1 86 ? -5.954 -2.264 -6.307 1.00 86.19 86 ASP A N 1
ATOM 675 C CA . ASP A 1 86 ? -7.007 -2.041 -7.293 1.00 86.19 86 ASP A CA 1
ATOM 676 C C . ASP A 1 86 ? -8.366 -2.598 -6.847 1.00 86.19 86 ASP A C 1
ATOM 678 O O . ASP A 1 86 ? -9.399 -1.990 -7.111 1.00 86.19 86 ASP A O 1
ATOM 682 N N . ARG A 1 87 ? -8.367 -3.740 -6.146 1.00 83.00 87 ARG A N 1
ATOM 683 C CA . ARG A 1 87 ? -9.593 -4.419 -5.705 1.00 83.00 87 ARG A CA 1
ATOM 684 C C . ARG A 1 87 ? -10.142 -3.931 -4.369 1.00 83.00 87 ARG A C 1
ATOM 686 O O . ARG A 1 87 ? -11.355 -3.859 -4.223 1.00 83.00 87 ARG A O 1
ATOM 693 N N . LEU A 1 88 ? -9.272 -3.673 -3.396 1.00 81.69 88 LEU A N 1
ATOM 694 C CA . LEU A 1 88 ? -9.657 -3.334 -2.020 1.00 81.69 88 LEU A CA 1
ATOM 695 C C . LEU A 1 88 ? -9.587 -1.827 -1.753 1.00 81.69 88 LEU A C 1
ATOM 697 O O . LEU A 1 88 ? -10.285 -1.326 -0.880 1.00 81.69 88 LEU A O 1
ATOM 701 N N . GLY A 1 89 ? -8.750 -1.101 -2.496 1.00 85.06 89 GLY A N 1
ATOM 702 C CA . GLY A 1 89 ? -8.364 0.263 -2.146 1.00 85.06 89 GLY A CA 1
ATOM 703 C C . GLY A 1 89 ? -7.272 0.305 -1.071 1.00 85.06 89 GLY A C 1
ATOM 704 O O . GLY A 1 89 ? -6.966 -0.690 -0.407 1.00 85.06 89 GLY A O 1
ATOM 705 N N . ALA A 1 90 ? -6.640 1.469 -0.924 1.00 87.62 90 ALA A N 1
ATOM 706 C CA . ALA A 1 90 ? -5.490 1.634 -0.040 1.00 87.62 90 ALA A CA 1
ATOM 707 C C . ALA A 1 90 ? -5.846 1.567 1.455 1.00 87.62 90 ALA A C 1
ATOM 709 O O . ALA A 1 90 ? -5.124 0.928 2.217 1.00 87.62 90 ALA A O 1
ATOM 710 N N . GLU A 1 91 ? -6.967 2.157 1.880 1.00 83.50 91 GLU A N 1
ATOM 711 C CA . GLU A 1 91 ? -7.382 2.146 3.293 1.00 83.50 91 GLU A CA 1
ATOM 712 C C . GLU A 1 91 ? -7.724 0.737 3.792 1.00 83.50 91 GLU A C 1
ATOM 714 O O . GLU A 1 91 ? -7.197 0.298 4.816 1.00 83.50 91 GLU A O 1
ATOM 719 N N . ALA A 1 92 ? -8.532 -0.016 3.039 1.00 83.06 92 ALA A N 1
ATOM 720 C CA . ALA A 1 92 ? -8.880 -1.390 3.397 1.00 83.06 92 ALA A CA 1
ATOM 721 C C . ALA A 1 92 ? -7.642 -2.302 3.443 1.00 83.06 92 ALA A C 1
ATOM 723 O O . ALA A 1 92 ? -7.556 -3.195 4.285 1.00 83.06 92 ALA A O 1
ATOM 724 N N . LEU A 1 93 ? -6.644 -2.053 2.585 1.00 85.25 93 LEU A N 1
ATOM 725 C CA . LEU A 1 93 ? -5.376 -2.780 2.613 1.00 85.25 93 LEU A CA 1
ATOM 726 C C . LEU A 1 93 ? -4.576 -2.508 3.897 1.00 85.25 93 LEU A C 1
ATOM 728 O O . LEU A 1 93 ? -4.024 -3.447 4.473 1.00 85.25 93 LEU A O 1
ATOM 732 N N . VAL A 1 94 ? -4.520 -1.251 4.354 1.00 87.00 94 VAL A N 1
ATOM 733 C CA . VAL A 1 94 ? -3.891 -0.892 5.638 1.00 87.00 94 VAL A CA 1
ATOM 734 C C . VAL A 1 94 ? -4.594 -1.621 6.774 1.00 87.00 94 VAL A C 1
ATOM 736 O O . VAL A 1 94 ? -3.928 -2.287 7.564 1.00 87.00 94 VAL A O 1
ATOM 739 N N . LEU A 1 95 ? -5.928 -1.556 6.815 1.00 81.25 95 LEU A N 1
ATOM 740 C CA . LEU A 1 95 ? -6.734 -2.231 7.830 1.00 81.25 95 LEU A CA 1
ATOM 741 C C . LEU A 1 95 ? -6.500 -3.743 7.829 1.00 81.25 95 LEU A C 1
ATOM 743 O O . LEU A 1 95 ? -6.287 -4.320 8.889 1.00 81.25 95 LEU A O 1
ATOM 747 N N . ALA A 1 96 ? -6.465 -4.383 6.659 1.00 80.38 96 ALA A N 1
ATOM 748 C CA . ALA A 1 96 ? -6.258 -5.827 6.560 1.00 80.38 96 ALA A CA 1
ATOM 749 C C . ALA A 1 96 ? -4.879 -6.230 7.100 1.00 80.38 96 ALA A C 1
ATOM 751 O O . ALA A 1 96 ? -4.754 -7.161 7.899 1.00 80.38 96 ALA A O 1
ATOM 752 N N . LEU A 1 97 ? -3.836 -5.498 6.706 1.00 82.81 97 LEU A N 1
ATOM 753 C CA . LEU A 1 97 ? -2.474 -5.765 7.162 1.00 82.81 97 LEU A CA 1
ATOM 754 C C . LEU A 1 97 ? -2.289 -5.466 8.658 1.00 82.81 97 LEU A C 1
ATOM 756 O O . LEU A 1 97 ? -1.583 -6.214 9.338 1.00 82.81 97 LEU A O 1
ATOM 760 N N . ALA A 1 98 ? -2.921 -4.408 9.169 1.00 82.06 98 ALA A N 1
ATOM 761 C CA . ALA A 1 98 ? -2.876 -4.018 10.577 1.00 82.06 98 ALA A CA 1
ATOM 762 C C . ALA A 1 98 ? -3.690 -4.962 11.473 1.00 82.06 98 ALA A C 1
ATOM 764 O O . ALA A 1 98 ? -3.221 -5.335 12.542 1.00 82.06 98 ALA A O 1
ATOM 765 N N . ALA A 1 99 ? -4.829 -5.471 10.998 1.00 73.88 99 ALA A N 1
ATOM 766 C CA . ALA A 1 99 ? -5.629 -6.504 11.662 1.00 73.88 99 ALA A CA 1
ATOM 767 C C . ALA A 1 99 ? -4.955 -7.894 11.669 1.00 73.88 99 ALA A C 1
ATOM 769 O O . ALA A 1 99 ? -5.609 -8.914 11.890 1.00 73.88 99 ALA A O 1
ATOM 770 N N . GLY A 1 100 ? -3.660 -7.978 11.347 1.00 68.44 100 GLY A N 1
ATOM 771 C CA . GLY A 1 100 ? -2.887 -9.217 11.368 1.00 68.44 100 GLY A CA 1
ATOM 772 C C . GLY A 1 100 ? -3.250 -10.209 10.264 1.00 68.44 100 GLY A C 1
ATOM 773 O O . GLY A 1 100 ? -2.738 -11.334 10.269 1.00 68.44 100 GLY A O 1
ATOM 774 N N . HIS A 1 101 ? -4.084 -9.822 9.291 1.00 65.88 101 HIS A N 1
ATOM 775 C CA . HIS A 1 101 ? -4.347 -10.661 8.132 1.00 65.88 101 HIS A CA 1
ATOM 776 C C . HIS A 1 101 ? -3.104 -10.624 7.241 1.00 65.88 101 HIS A C 1
ATOM 778 O O . HIS A 1 101 ? -2.926 -9.760 6.387 1.00 65.88 101 HIS A O 1
ATOM 784 N N . GLY A 1 102 ? -2.198 -11.578 7.463 1.00 65.88 102 GLY A N 1
ATOM 785 C CA . GLY A 1 102 ? -1.074 -11.812 6.563 1.00 65.88 102 GLY A CA 1
ATOM 786 C C . GLY A 1 102 ? -1.549 -12.208 5.158 1.00 65.88 102 GLY A C 1
ATOM 787 O 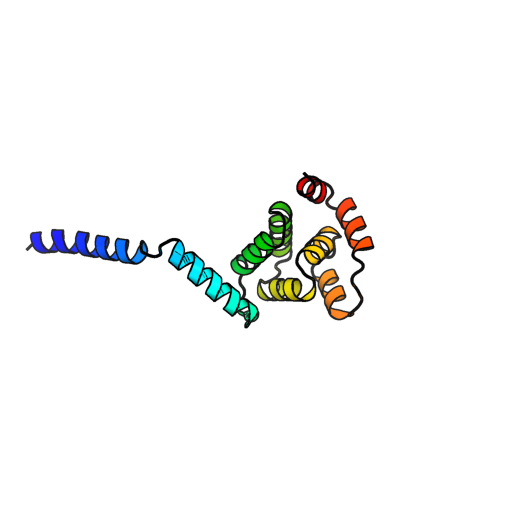O . GLY A 1 102 ? -2.743 -12.281 4.868 1.00 65.88 102 GLY A O 1
ATOM 788 N N . TYR A 1 103 ? -0.602 -12.556 4.287 1.00 65.06 103 TYR A N 1
ATOM 789 C CA . TYR A 1 103 ? -0.865 -12.919 2.887 1.00 65.06 103 TYR A CA 1
ATOM 790 C C . TYR A 1 103 ? -2.037 -13.907 2.693 1.00 65.06 103 TYR A C 1
ATOM 792 O O . TYR A 1 103 ? -2.885 -13.709 1.827 1.00 65.06 103 TYR A O 1
ATOM 800 N N . ALA A 1 104 ? -2.136 -14.935 3.543 1.00 65.00 104 ALA A N 1
ATOM 801 C CA . ALA A 1 104 ? -3.213 -15.927 3.487 1.00 65.00 104 ALA A CA 1
ATOM 802 C C . ALA A 1 104 ? -4.600 -15.362 3.856 1.00 65.00 104 ALA A C 1
ATOM 804 O O . ALA A 1 104 ? -5.600 -15.758 3.258 1.00 65.00 104 ALA A O 1
ATOM 805 N N . GLY A 1 105 ? -4.670 -14.429 4.812 1.00 67.12 105 GLY A N 1
ATOM 806 C CA . GLY A 1 105 ? -5.918 -13.764 5.193 1.00 67.12 105 GLY A CA 1
ATOM 807 C C . GLY A 1 105 ? -6.422 -12.842 4.084 1.00 67.12 105 GLY A C 1
ATOM 808 O O . GLY A 1 105 ? -7.598 -12.887 3.733 1.00 67.12 105 GLY A O 1
ATOM 809 N N . LEU A 1 106 ? -5.506 -12.101 3.456 1.00 71.75 106 LEU A N 1
ATOM 810 C CA . LEU A 1 106 ? -5.795 -11.240 2.308 1.00 71.75 106 LEU A CA 1
ATOM 811 C C . LEU A 1 106 ? -6.268 -12.036 1.085 1.00 71.75 106 LEU A C 1
ATOM 813 O O . LEU A 1 106 ? -7.261 -11.673 0.456 1.00 71.75 106 LEU A O 1
ATOM 817 N N . LEU A 1 107 ? -5.635 -13.176 0.791 1.00 70.88 107 LEU A N 1
ATOM 818 C CA . LEU A 1 107 ? -6.110 -14.080 -0.259 1.00 70.88 107 LEU A CA 1
ATOM 819 C C . LEU A 1 107 ? -7.506 -14.639 0.025 1.00 70.88 107 LEU A C 1
ATOM 821 O O . LEU A 1 107 ? -8.278 -14.817 -0.913 1.00 70.88 107 LEU A O 1
ATOM 825 N N . ARG A 1 108 ? -7.853 -14.899 1.290 1.00 69.31 108 ARG A N 1
ATOM 826 C CA . ARG A 1 108 ? -9.200 -15.357 1.654 1.00 69.31 108 ARG A CA 1
ATOM 827 C C . ARG A 1 108 ? -10.249 -14.280 1.376 1.00 69.31 108 ARG A C 1
ATOM 829 O O . ARG A 1 108 ? -11.268 -14.589 0.771 1.00 69.31 108 ARG A O 1
ATOM 836 N N . ILE A 1 109 ? -9.957 -13.027 1.730 1.00 67.56 109 ILE A N 1
ATOM 837 C CA . ILE A 1 109 ? -10.820 -11.868 1.434 1.00 67.56 109 ILE A CA 1
ATOM 838 C C . ILE A 1 109 ? -11.023 -11.724 -0.083 1.00 67.56 109 ILE A C 1
ATOM 840 O O . ILE A 1 109 ? -12.145 -11.564 -0.551 1.00 67.56 109 ILE A O 1
ATOM 844 N N . LEU A 1 110 ? -9.949 -11.865 -0.865 1.00 68.94 110 LEU A N 1
ATOM 845 C CA . LEU A 1 110 ? -9.995 -11.783 -2.330 1.00 68.94 110 LEU A CA 1
ATOM 846 C C . LEU A 1 110 ? -10.699 -12.964 -3.009 1.00 68.94 110 LEU A C 1
ATOM 848 O O . LEU A 1 110 ? -11.150 -12.812 -4.145 1.00 68.94 110 LEU A O 1
ATOM 852 N N . ARG A 1 111 ? -10.732 -14.138 -2.367 1.00 70.00 111 ARG A N 1
ATOM 853 C CA . ARG A 1 111 ? -11.302 -15.373 -2.923 1.00 70.00 111 ARG A CA 1
ATOM 854 C C . ARG A 1 111 ? -12.781 -15.535 -2.608 1.00 70.00 111 ARG A C 1
ATOM 856 O O . ARG A 1 111 ? -13.518 -16.010 -3.461 1.00 70.00 111 ARG A O 1
ATOM 863 N N . ASP A 1 112 ? -13.193 -15.202 -1.390 1.00 65.38 112 ASP A N 1
ATOM 864 C CA . ASP A 1 112 ? -14.527 -15.558 -0.904 1.00 65.38 112 ASP A CA 1
ATOM 865 C C . ASP A 1 112 ? -15.620 -14.559 -1.337 1.00 65.38 112 ASP A C 1
ATOM 867 O O . ASP A 1 112 ? -16.776 -14.769 -0.979 1.00 65.38 112 ASP A O 1
ATOM 871 N N . GLU A 1 113 ? -15.277 -13.491 -2.079 1.00 58.44 113 GLU A N 1
ATOM 872 C CA . GLU A 1 113 ? -16.189 -12.410 -2.529 1.00 58.44 113 GLU A CA 1
ATOM 873 C C . GLU A 1 113 ? -17.098 -11.854 -1.416 1.00 58.44 113 GLU A C 1
ATOM 875 O O . GLU A 1 113 ? -18.126 -11.224 -1.671 1.00 58.44 113 GLU A O 1
ATOM 880 N N . ARG A 1 114 ? -16.732 -12.077 -0.150 1.00 57.62 114 ARG A N 1
ATOM 881 C CA . ARG A 1 114 ? -17.485 -11.559 0.982 1.00 57.62 114 ARG A CA 1
ATOM 882 C C . ARG A 1 114 ? -17.190 -10.071 1.120 1.00 57.62 114 ARG A C 1
ATOM 884 O O . ARG A 1 114 ? -16.028 -9.683 0.972 1.00 57.62 114 ARG A O 1
ATOM 891 N N . PRO A 1 115 ? -18.205 -9.247 1.435 1.00 60.31 115 PRO A N 1
ATOM 892 C CA . PRO A 1 115 ? -17.959 -7.867 1.813 1.00 60.31 115 PRO A CA 1
ATOM 893 C C . PRO A 1 115 ? -16.979 -7.871 2.987 1.00 60.31 115 PRO A C 1
ATOM 895 O O . PRO A 1 115 ? -17.193 -8.559 3.987 1.00 60.31 115 PRO A O 1
ATOM 898 N N . TYR A 1 116 ? -15.860 -7.182 2.801 1.00 64.50 116 TYR A N 1
ATOM 899 C CA . TYR A 1 116 ? -14.858 -7.005 3.836 1.00 64.50 116 TYR A CA 1
ATOM 900 C C . TYR A 1 116 ? -15.475 -6.141 4.942 1.00 64.50 116 TYR A C 1
ATOM 902 O O . TYR A 1 116 ? -15.956 -5.044 4.664 1.00 64.50 116 TYR A O 1
ATOM 910 N N . ASP A 1 117 ? -15.554 -6.668 6.168 1.00 72.81 117 ASP A N 1
ATOM 911 C CA . ASP A 1 117 ? -16.111 -5.924 7.299 1.00 72.81 117 ASP A CA 1
ATOM 912 C C . ASP A 1 117 ? -15.067 -4.931 7.818 1.00 72.81 117 ASP A C 1
ATOM 914 O O . ASP A 1 117 ? -14.219 -5.250 8.657 1.00 72.81 117 ASP A O 1
ATOM 918 N N . ASP A 1 118 ? -15.132 -3.712 7.287 1.00 72.00 118 ASP A N 1
ATOM 919 C CA . ASP A 1 118 ? -14.253 -2.610 7.673 1.00 72.00 118 ASP A CA 1
ATOM 920 C C . ASP A 1 118 ? -14.331 -2.287 9.173 1.00 72.00 118 ASP A C 1
ATOM 922 O O . ASP A 1 118 ? -13.350 -1.820 9.755 1.00 72.00 118 ASP A O 1
ATOM 926 N N . SER A 1 119 ? -15.473 -2.549 9.823 1.00 74.44 119 SER A N 1
ATOM 927 C CA . SER A 1 119 ? -15.680 -2.224 11.240 1.00 74.44 119 SER A CA 1
ATOM 928 C C . SER A 1 119 ? -14.898 -3.175 12.138 1.00 74.44 119 SER A C 1
ATOM 930 O O . SER A 1 119 ? -14.184 -2.734 13.041 1.00 74.44 119 SER A O 1
ATOM 932 N N . GLU A 1 120 ? -14.995 -4.479 11.868 1.00 75.06 120 GLU A N 1
ATOM 933 C CA . GLU A 1 120 ? -14.235 -5.502 12.593 1.00 75.06 120 GLU A CA 1
ATOM 934 C C . GLU A 1 120 ? -12.731 -5.337 12.344 1.00 75.06 120 GLU A C 1
ATOM 936 O O . GLU A 1 120 ? -11.929 -5.352 13.283 1.00 75.06 120 GLU A O 1
ATOM 941 N N . ALA A 1 121 ? -12.340 -5.105 11.088 1.00 72.19 121 ALA A N 1
ATOM 942 C CA . ALA A 1 121 ? -10.943 -4.913 10.733 1.00 72.19 121 ALA A CA 1
ATOM 943 C C . ALA A 1 121 ? -10.329 -3.673 11.390 1.00 72.19 121 ALA A C 1
ATOM 945 O O . ALA A 1 121 ? -9.199 -3.744 11.873 1.00 72.19 121 ALA A O 1
ATOM 946 N N . ARG A 1 122 ? -11.062 -2.554 11.455 1.00 76.62 122 ARG A N 1
ATOM 947 C CA . ARG A 1 122 ? -10.605 -1.346 12.152 1.00 76.62 122 ARG A CA 1
ATOM 948 C C . ARG A 1 122 ? -10.382 -1.601 13.637 1.00 76.62 122 ARG A C 1
ATOM 950 O O . ARG A 1 122 ? -9.324 -1.247 14.146 1.00 76.62 122 ARG A O 1
ATOM 957 N N . LEU A 1 123 ? -11.315 -2.275 14.305 1.00 79.25 123 LEU A N 1
ATOM 958 C CA . LEU A 1 123 ? -11.176 -2.642 15.717 1.00 79.25 123 LEU A CA 1
ATOM 959 C C . LEU A 1 123 ? -9.929 -3.500 15.970 1.00 79.25 123 LEU A C 1
ATOM 961 O O . LEU A 1 123 ? -9.148 -3.222 16.879 1.00 79.25 123 LEU A O 1
ATOM 965 N N . LEU A 1 124 ? -9.710 -4.528 15.149 1.00 76.62 124 LEU A N 1
ATOM 966 C CA . LEU A 1 124 ? -8.537 -5.397 15.275 1.00 76.62 124 LEU A CA 1
ATOM 967 C C . LEU A 1 124 ? -7.228 -4.666 14.957 1.00 76.62 124 LEU A C 1
ATOM 969 O O . LEU A 1 124 ? -6.209 -4.923 15.601 1.00 76.62 124 LEU A O 1
ATOM 973 N N . ALA A 1 125 ? -7.253 -3.763 13.980 1.00 78.69 125 ALA A N 1
ATOM 974 C CA . ALA A 1 125 ? -6.111 -2.948 13.598 1.00 78.69 125 ALA A CA 1
ATOM 975 C C . ALA A 1 125 ? -5.716 -1.962 14.707 1.00 78.69 125 ALA A C 1
ATOM 977 O O . ALA A 1 125 ? -4.540 -1.888 15.054 1.00 78.69 125 ALA A O 1
ATOM 978 N N . GLU A 1 126 ? -6.683 -1.273 15.318 1.00 79.19 126 GLU A N 1
ATOM 979 C CA . GLU A 1 126 ? -6.451 -0.362 16.449 1.00 79.19 126 GLU A CA 1
ATOM 980 C C . GLU A 1 126 ? -5.912 -1.095 17.683 1.00 79.19 126 GLU A C 1
ATOM 982 O O . GLU A 1 126 ? -5.051 -0.572 18.388 1.00 79.19 126 GLU A O 1
ATOM 987 N N . LEU A 1 127 ? -6.373 -2.325 17.930 1.00 78.44 127 LEU A N 1
ATOM 988 C CA . LEU A 1 127 ? -5.866 -3.156 19.025 1.00 78.44 127 LEU A CA 1
ATOM 989 C C . LEU A 1 127 ? -4.441 -3.668 18.776 1.00 78.44 127 LEU A C 1
ATOM 991 O O . LEU A 1 127 ? -3.678 -3.838 19.726 1.00 78.44 127 LEU A O 1
ATOM 995 N N . SER A 1 128 ? -4.094 -3.947 17.519 1.00 78.50 128 SER A N 1
ATOM 996 C CA . SER A 1 128 ? -2.814 -4.568 17.158 1.00 78.50 128 SER A CA 1
ATOM 997 C C . SER A 1 128 ? -1.700 -3.550 16.917 1.00 78.50 128 SER A C 1
ATOM 999 O O . SER A 1 128 ? -0.553 -3.814 17.264 1.00 78.50 128 SER A O 1
ATOM 1001 N N . GLU A 1 129 ? -2.027 -2.403 16.319 1.00 82.00 129 GLU A N 1
ATOM 1002 C CA . GLU A 1 129 ? -1.077 -1.369 15.888 1.00 82.00 129 GLU A CA 1
ATOM 1003 C C . GLU A 1 129 ? -1.550 0.036 16.341 1.00 82.00 129 GLU A C 1
ATOM 1005 O O . GLU A 1 129 ? -1.754 0.924 15.510 1.00 82.00 129 GLU A O 1
ATOM 1010 N N . PRO A 1 130 ? -1.751 0.283 17.650 1.00 78.50 130 PRO A N 1
ATOM 1011 C CA . PRO A 1 130 ? -2.371 1.518 18.147 1.00 78.50 130 PRO A CA 1
ATOM 1012 C C . PRO A 1 130 ? -1.582 2.789 17.794 1.00 78.50 130 PRO A C 1
ATOM 1014 O O . PRO A 1 130 ? -2.176 3.827 17.502 1.00 78.50 130 PRO A O 1
ATOM 1017 N N . GLU A 1 131 ? -0.248 2.718 17.776 1.00 83.12 131 GLU A N 1
ATOM 1018 C CA . GLU A 1 131 ? 0.618 3.862 17.452 1.00 83.12 131 GLU A CA 1
ATOM 1019 C C . GLU A 1 131 ? 0.442 4.336 15.999 1.00 83.12 131 GLU A C 1
ATOM 1021 O O . GLU A 1 131 ? 0.504 5.537 15.733 1.00 83.12 131 GLU A O 1
ATOM 1026 N N . LEU A 1 132 ? 0.154 3.416 15.069 1.00 80.88 132 LEU A N 1
ATOM 1027 C CA . LEU A 1 132 ? -0.073 3.719 13.652 1.00 80.88 132 LEU A CA 1
ATOM 1028 C C . LEU A 1 132 ? -1.264 4.672 13.477 1.00 80.88 132 LEU A C 1
ATOM 1030 O O . LEU A 1 132 ? -1.167 5.687 12.787 1.00 80.88 132 LEU A O 1
ATOM 1034 N N . PHE A 1 133 ? -2.378 4.352 14.138 1.00 77.75 133 PHE A N 1
ATOM 1035 C CA . PHE A 1 133 ? -3.628 5.099 14.015 1.00 77.75 133 PHE A CA 1
ATOM 1036 C C . PHE A 1 133 ? -3.627 6.389 14.839 1.00 77.75 133 PHE A C 1
ATOM 1038 O O . PHE A 1 133 ? -4.265 7.361 14.444 1.00 77.75 133 PHE A O 1
ATOM 1045 N N . GLN A 1 134 ? -2.865 6.446 15.936 1.00 80.00 134 GLN A N 1
ATOM 1046 C CA . GLN A 1 134 ? -2.659 7.689 16.687 1.00 80.00 134 GLN A CA 1
ATOM 1047 C C . GLN A 1 134 ? -1.817 8.703 15.902 1.00 80.00 134 GLN A C 1
ATOM 1049 O O . GLN A 1 134 ? -2.152 9.885 15.886 1.00 80.00 134 GLN A O 1
ATOM 1054 N N . LEU A 1 135 ? -0.765 8.251 15.208 1.00 69.62 135 LEU A N 1
ATOM 1055 C CA . LEU A 1 135 ? 0.079 9.110 14.368 1.00 69.62 135 LEU A CA 1
ATOM 1056 C C . LEU A 1 135 ? -0.654 9.654 13.139 1.00 69.62 135 LEU A C 1
ATOM 1058 O O . LEU A 1 135 ? -0.344 10.748 12.685 1.00 69.62 135 LEU A O 1
ATOM 1062 N N . ALA A 1 136 ? -1.610 8.902 12.594 1.00 61.41 136 ALA A N 1
ATOM 1063 C CA . ALA A 1 136 ? -2.403 9.338 11.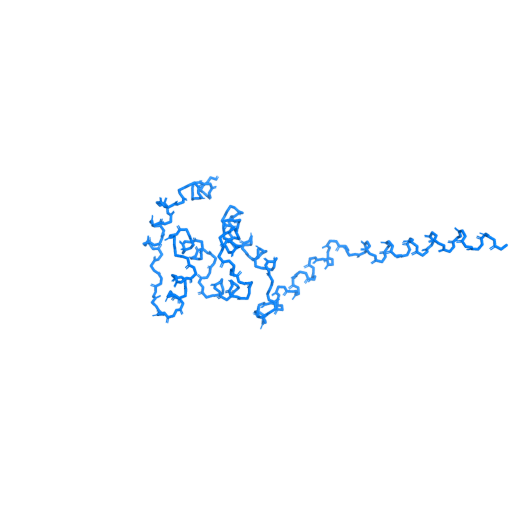448 1.00 61.41 136 ALA A CA 1
ATOM 1064 C C . ALA A 1 136 ? -3.558 10.291 11.812 1.00 61.41 136 ALA A C 1
ATOM 1066 O O . ALA A 1 136 ? -4.103 10.942 10.923 1.00 61.41 136 ALA A O 1
ATOM 1067 N N . ALA A 1 137 ? -3.947 10.355 13.090 1.00 60.44 137 ALA A N 1
ATOM 1068 C CA . ALA A 1 137 ? -5.006 11.234 13.590 1.00 60.44 137 ALA A CA 1
ATOM 1069 C C . ALA A 1 137 ? -4.501 12.613 14.064 1.00 60.44 137 ALA A C 1
ATOM 1071 O O . ALA A 1 137 ? -5.323 13.477 14.379 1.00 60.44 137 ALA A O 1
ATOM 1072 N N . ALA A 1 138 ? -3.178 12.798 14.143 1.00 54.81 138 ALA A N 1
ATOM 1073 C CA . ALA A 1 138 ? -2.500 14.031 14.547 1.00 54.81 138 ALA A CA 1
ATOM 1074 C C . ALA A 1 138 ? -2.158 14.921 13.342 1.00 54.81 138 ALA A C 1
ATOM 1076 O O . ALA A 1 138 ? -2.255 16.161 13.496 1.00 54.81 138 ALA A O 1
#

Secondary structure (DSSP, 8-state):
--HHHHHHHHHHHHHHHHHHHT--HHHHHHHHHHHHHHHHH-GGG--HHHHHHHHHHHS-HHHHHHHHHHHHHHT--HHHHHHHHHHH-HHHHHHHHHTT--HHHHHHHHHS-PPP-HHHHHHHHHHH-HHHHHHH--

Sequence (138 aa):
MNTLIAIVVPTVVLIAYVATASATPRSRRREAARRARRVTRHPALANLGDVHRRLDAELPAAHADFVMSRVVRHRVDAVTLWTWLDRLGAEALVLALAAGHGYAGLLRILRDERPYDDSEARLLAELSEPELFQLAAA

Radius of gyration: 22.05 Å; chains: 1; bounding box: 68×35×50 Å